Protein AF-A0A932R7N5-F1 (afdb_monomer_lite)

Secondary structure (DSSP, 8-state):
-HHHHHHHHTT-S-HHHHHHHHHHHHH-HHHHHHHHHHHHHHHHHHHS------HHHHHHHHHHHHHHHHHHHHH-----

Structure (mmCIF, N/CA/C/O backbone):
data_AF-A0A932R7N5-F1
#
_entry.id   AF-A0A932R7N5-F1
#
loop_
_atom_site.group_PDB
_atom_site.id
_atom_site.type_symbol
_atom_site.label_atom_id
_atom_site.label_alt_id
_atom_site.label_comp_id
_atom_site.label_asym_id
_atom_site.label_entity_id
_atom_site.label_seq_id
_atom_site.pdbx_PDB_ins_code
_atom_site.Cartn_x
_atom_site.Cartn_y
_atom_site.Cartn_z
_atom_site.occupancy
_atom_site.B_iso_or_equiv
_atom_site.auth_seq_id
_atom_site.auth_comp_id
_atom_site.auth_asym_id
_atom_site.auth_atom_id
_atom_site.pdbx_PDB_model_num
ATOM 1 N N . MET A 1 1 ? -6.831 13.056 9.338 1.00 56.03 1 MET A N 1
ATOM 2 C CA . MET A 1 1 ? -7.495 11.738 9.267 1.00 56.03 1 MET A CA 1
ATOM 3 C C . MET A 1 1 ? -6.974 10.836 8.144 1.00 56.03 1 MET A C 1
ATOM 5 O O . MET A 1 1 ? -6.351 9.841 8.467 1.00 56.03 1 MET A O 1
ATOM 9 N N . PHE A 1 2 ? -7.152 11.132 6.842 1.00 59.53 2 PHE A N 1
ATOM 10 C CA . PHE A 1 2 ? -6.645 10.221 5.784 1.00 59.53 2 PHE A CA 1
ATOM 11 C C . PHE A 1 2 ? -5.115 10.127 5.703 1.00 59.53 2 PHE A C 1
ATOM 13 O O . PHE A 1 2 ? -4.585 9.047 5.467 1.00 59.53 2 PHE A O 1
ATOM 20 N N . ALA A 1 3 ? -4.411 11.246 5.902 1.00 68.56 3 ALA A N 1
ATOM 21 C CA . ALA A 1 3 ? -2.950 11.261 5.868 1.00 68.56 3 ALA A CA 1
ATOM 22 C C . ALA A 1 3 ? -2.348 10.378 6.975 1.00 68.56 3 ALA A C 1
ATOM 24 O O . ALA A 1 3 ? -1.468 9.577 6.694 1.00 68.56 3 ALA A O 1
ATOM 25 N N . GLU A 1 4 ? -2.880 10.458 8.198 1.00 80.56 4 GLU A N 1
ATOM 26 C CA . GLU A 1 4 ? -2.405 9.665 9.342 1.00 80.56 4 GLU A CA 1
ATOM 27 C C . GLU A 1 4 ? -2.661 8.165 9.151 1.00 80.56 4 GLU A C 1
ATOM 29 O O . GLU A 1 4 ? -1.797 7.360 9.471 1.00 80.56 4 GLU A O 1
ATOM 34 N N . LEU A 1 5 ? -3.799 7.783 8.557 1.00 85.69 5 LEU A N 1
ATOM 35 C CA . LEU A 1 5 ? -4.106 6.382 8.241 1.00 85.69 5 LEU A CA 1
ATOM 36 C C . LEU A 1 5 ? -3.164 5.788 7.189 1.00 85.69 5 LEU A C 1
ATOM 38 O O . LEU A 1 5 ? -2.791 4.626 7.301 1.00 85.69 5 LEU A O 1
ATOM 42 N N . SER A 1 6 ? -2.776 6.564 6.171 1.00 85.81 6 SER A N 1
ATOM 43 C CA . SER A 1 6 ? -1.775 6.103 5.199 1.00 85.81 6 SER A CA 1
ATOM 44 C C . SER A 1 6 ? -0.434 5.875 5.888 1.00 85.81 6 SER A C 1
ATOM 46 O O . SER A 1 6 ? 0.155 4.813 5.745 1.00 85.81 6 SER A O 1
ATOM 48 N N . THR A 1 7 ? 0.005 6.839 6.698 1.00 86.94 7 THR A N 1
ATOM 49 C CA . THR A 1 7 ? 1.254 6.750 7.458 1.00 86.94 7 THR A CA 1
ATOM 50 C C . THR A 1 7 ? 1.250 5.574 8.445 1.00 86.94 7 THR A C 1
ATOM 52 O O . THR A 1 7 ? 2.269 4.904 8.586 1.00 86.94 7 THR A O 1
ATOM 55 N N . TYR A 1 8 ? 0.108 5.281 9.078 1.00 90.00 8 TYR A N 1
ATOM 56 C CA . TYR A 1 8 ? -0.097 4.096 9.920 1.00 90.00 8 TYR A CA 1
ATOM 57 C C . TYR A 1 8 ? 0.064 2.792 9.131 1.00 90.00 8 TYR A C 1
ATOM 59 O O . TYR A 1 8 ? 0.832 1.922 9.526 1.00 90.00 8 TYR A O 1
ATOM 67 N N . LEU A 1 9 ? -0.614 2.673 7.983 1.00 89.69 9 LEU A N 1
ATOM 68 C CA . LEU A 1 9 ? -0.542 1.487 7.119 1.00 89.69 9 LEU A CA 1
ATOM 69 C C . LEU A 1 9 ? 0.851 1.258 6.518 1.00 89.69 9 LEU A C 1
ATOM 71 O O . LEU A 1 9 ? 1.197 0.122 6.195 1.00 89.69 9 LEU A O 1
ATOM 75 N N . ASP A 1 10 ? 1.632 2.326 6.363 1.00 89.69 10 ASP A N 1
ATOM 76 C CA . ASP A 1 10 ? 3.021 2.280 5.912 1.00 89.69 10 ASP A CA 1
ATOM 77 C C . ASP A 1 10 ? 4.033 2.130 7.072 1.00 89.69 10 ASP A C 1
ATOM 79 O O . ASP A 1 10 ? 5.233 2.264 6.833 1.00 89.69 10 ASP A O 1
ATOM 83 N N . GLU A 1 11 ? 3.576 1.881 8.310 1.00 87.94 11 GLU A N 1
ATOM 84 C CA . GLU A 1 11 ? 4.399 1.703 9.526 1.00 87.94 11 GLU A CA 1
ATOM 85 C C . GLU A 1 11 ? 5.328 2.897 9.839 1.00 87.94 11 GLU A C 1
ATOM 87 O O . GLU A 1 11 ? 6.408 2.750 10.409 1.00 87.94 11 GLU A O 1
ATOM 92 N N . GLN A 1 12 ? 4.918 4.103 9.443 1.00 92.62 12 GLN A N 1
ATOM 93 C CA . GLN A 1 12 ? 5.693 5.343 9.584 1.00 92.62 12 GLN A CA 1
ATOM 94 C C . GLN A 1 12 ? 5.068 6.336 10.569 1.00 92.62 12 GLN A C 1
ATOM 96 O O . GLN A 1 12 ? 5.507 7.486 10.650 1.00 92.62 12 GLN A O 1
ATOM 101 N N . LEU A 1 13 ? 4.009 5.931 11.272 1.00 92.00 13 LEU A N 1
ATOM 102 C CA . LEU A 1 13 ? 3.344 6.782 12.250 1.00 92.00 13 LEU A CA 1
ATOM 103 C C . LEU A 1 13 ? 4.149 6.761 13.549 1.00 92.00 13 LEU A C 1
ATOM 105 O O . LEU A 1 13 ? 4.664 5.713 13.931 1.00 92.00 13 LEU A O 1
ATOM 109 N N . ASP A 1 14 ? 4.291 7.908 14.208 1.00 93.19 14 ASP A N 1
ATOM 110 C CA . ASP A 1 14 ? 4.940 7.934 15.514 1.00 93.19 14 ASP A CA 1
ATOM 111 C C . ASP A 1 14 ? 4.101 7.190 16.561 1.00 93.19 14 ASP A C 1
ATOM 113 O O . ASP A 1 14 ? 2.872 7.133 16.468 1.00 93.19 14 ASP A O 1
ATOM 117 N N . ASP A 1 15 ? 4.779 6.649 17.574 1.00 90.06 15 ASP A N 1
ATOM 118 C CA . ASP A 1 15 ? 4.170 5.789 18.592 1.00 90.06 15 ASP A CA 1
ATOM 119 C C . ASP A 1 15 ? 2.971 6.455 19.288 1.00 90.06 15 ASP A C 1
ATOM 121 O O . ASP A 1 15 ? 1.961 5.799 19.537 1.00 90.06 15 ASP A O 1
ATOM 125 N N . SER A 1 16 ? 3.038 7.767 19.548 1.00 91.12 16 SER A N 1
ATOM 126 C CA . SER A 1 16 ? 1.970 8.477 20.261 1.00 91.12 16 SER A CA 1
ATOM 127 C C . SER A 1 16 ? 0.686 8.590 19.440 1.00 91.12 16 SER A C 1
ATOM 129 O O . SER A 1 16 ? -0.401 8.310 19.945 1.00 91.12 16 SER A O 1
ATOM 131 N N . LEU A 1 17 ? 0.801 8.918 18.152 1.00 89.12 17 LEU A N 1
ATOM 132 C CA . LEU A 1 17 ? -0.347 8.946 17.247 1.00 89.12 17 LEU A CA 1
ATOM 133 C C . LEU A 1 17 ? -0.854 7.539 16.913 1.00 89.12 17 LEU A C 1
ATOM 135 O O . LEU A 1 17 ? -2.044 7.367 16.647 1.00 89.12 17 LEU A O 1
ATOM 139 N N . CYS A 1 18 ? 0.028 6.539 16.936 1.00 91.81 18 CYS A N 1
ATOM 140 C CA . CYS A 1 18 ? -0.335 5.137 16.762 1.00 91.81 18 CYS A CA 1
ATOM 141 C C . CYS A 1 18 ? -1.298 4.680 17.869 1.00 91.81 18 CYS A C 1
ATOM 143 O O . CYS A 1 18 ? -2.391 4.199 17.571 1.00 91.81 18 CYS A O 1
ATOM 145 N N . GLU A 1 19 ? -0.952 4.938 19.133 1.00 92.19 19 GLU A N 1
ATOM 146 C CA . GLU A 1 19 ? -1.798 4.614 20.290 1.00 92.19 19 GLU A CA 1
ATOM 147 C C . GLU A 1 19 ? -3.165 5.318 20.235 1.00 92.19 19 GLU A C 1
ATOM 149 O O . GLU A 1 19 ? -4.206 4.689 20.450 1.00 92.19 19 GLU A O 1
ATOM 154 N N . GLU A 1 20 ? -3.193 6.616 19.909 1.00 92.12 20 GLU A N 1
ATOM 155 C CA . GLU A 1 20 ? -4.444 7.378 19.780 1.00 92.12 20 GLU A CA 1
ATOM 156 C C . GLU A 1 20 ? -5.352 6.817 18.674 1.00 92.12 20 GLU A C 1
ATOM 158 O O . GLU A 1 20 ? -6.578 6.720 18.830 1.00 92.12 20 GLU A O 1
ATOM 163 N N . LEU A 1 21 ? -4.755 6.426 17.548 1.00 90.12 21 LEU A N 1
ATOM 164 C CA . LEU A 1 21 ? -5.478 5.862 16.418 1.00 90.12 21 LEU A CA 1
ATOM 165 C C . LEU A 1 21 ? -6.042 4.475 16.750 1.00 90.12 21 LEU A C 1
ATOM 167 O O . LEU A 1 21 ? -7.209 4.207 16.453 1.00 90.12 21 LEU A O 1
ATOM 171 N N . GLU A 1 22 ? -5.261 3.618 17.406 1.00 91.25 22 GLU A N 1
ATOM 172 C CA . GLU A 1 22 ? -5.709 2.301 17.868 1.00 91.25 22 GLU A CA 1
ATOM 173 C C . GLU A 1 22 ? -6.859 2.419 18.872 1.00 91.25 22 GLU A C 1
ATOM 175 O O . GLU A 1 22 ? -7.885 1.746 18.725 1.00 91.25 22 GLU A O 1
ATOM 180 N N . GLN A 1 23 ? -6.762 3.357 19.818 1.00 93.12 23 GLN A N 1
ATOM 181 C CA . GLN A 1 23 ? -7.839 3.641 20.765 1.00 93.12 23 GLN A CA 1
ATOM 182 C C . GLN A 1 23 ? -9.140 4.044 20.049 1.00 93.12 23 GLN A C 1
ATOM 184 O O . GLN A 1 23 ? -10.232 3.605 20.428 1.00 93.12 23 GLN A O 1
ATOM 189 N N . HIS A 1 24 ? -9.047 4.862 18.997 1.00 91.12 24 HIS A N 1
ATOM 190 C CA . HIS A 1 24 ? -10.209 5.232 18.193 1.00 91.12 24 HIS A CA 1
ATOM 191 C C . HIS A 1 24 ? -10.798 4.030 17.441 1.00 91.12 24 HIS A C 1
ATOM 193 O O . HIS A 1 24 ? -12.018 3.845 17.432 1.00 91.12 24 HIS A O 1
ATOM 199 N N . LEU A 1 25 ? -9.953 3.212 16.811 1.00 90.81 25 LEU A N 1
ATOM 200 C CA . LEU A 1 25 ? -10.379 2.049 16.028 1.00 90.81 25 LEU A CA 1
ATOM 201 C C . LEU A 1 25 ? -11.077 0.988 16.887 1.00 90.81 25 LEU A C 1
ATOM 203 O O . LEU A 1 25 ? -12.039 0.368 16.425 1.00 90.81 25 LEU A O 1
ATOM 207 N N . ASP A 1 26 ? -10.657 0.818 18.139 1.00 92.31 26 ASP A N 1
ATOM 208 C CA . ASP A 1 26 ? -11.309 -0.097 19.078 1.00 92.31 26 ASP A CA 1
ATOM 209 C C . ASP A 1 26 ? -12.659 0.416 19.590 1.00 92.31 26 ASP A C 1
ATOM 211 O O . ASP A 1 26 ? -13.571 -0.378 19.833 1.00 92.31 26 ASP A O 1
ATOM 215 N N . GLY A 1 27 ? -12.833 1.737 19.684 1.00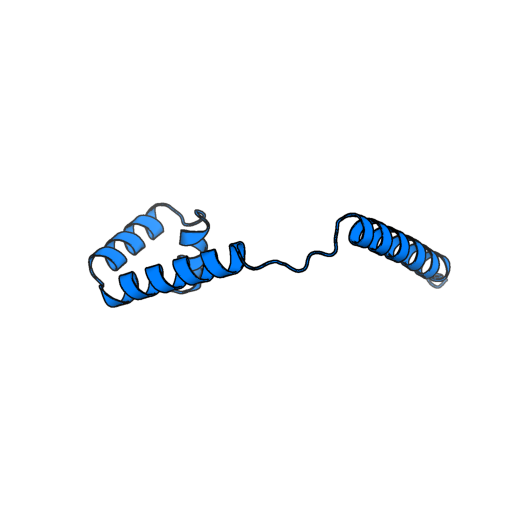 92.50 27 GLY A N 1
ATOM 216 C CA . GLY A 1 27 ? -14.097 2.362 20.079 1.00 92.50 27 GLY A CA 1
ATOM 217 C C . GLY A 1 27 ? -15.085 2.621 18.933 1.00 92.50 27 GLY A C 1
ATOM 218 O O . GLY A 1 27 ? -16.255 2.910 19.191 1.00 92.50 27 GLY A O 1
ATOM 219 N N . CYS A 1 28 ? -14.649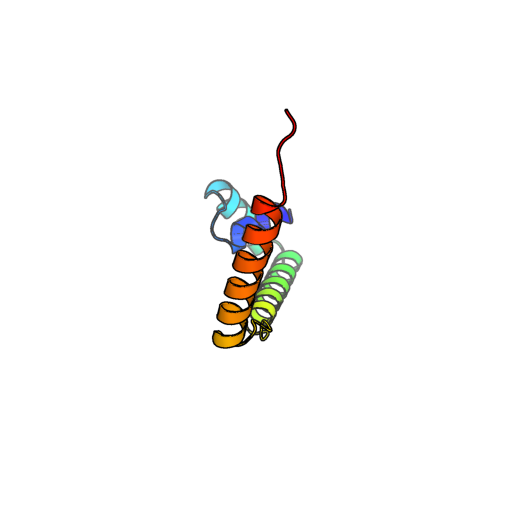 2.540 17.671 1.00 94.69 28 CYS A N 1
ATOM 220 C CA . CYS A 1 28 ? -15.409 3.026 16.518 1.00 94.69 28 CYS A CA 1
ATOM 221 C C . CYS A 1 28 ? -15.580 1.957 15.426 1.00 94.69 28 CYS A C 1
ATOM 223 O O . CYS A 1 28 ? -14.782 1.836 14.493 1.00 94.69 28 CYS A O 1
ATOM 225 N N . GLY A 1 29 ? -16.697 1.222 15.488 1.00 92.88 29 GLY A N 1
ATOM 226 C CA . GLY A 1 29 ? -17.062 0.201 14.495 1.00 92.88 29 GLY A CA 1
ATOM 227 C C . GLY A 1 29 ? -17.023 0.668 13.026 1.00 92.88 29 GLY A C 1
ATOM 228 O O . GLY A 1 29 ? -16.472 -0.054 12.194 1.00 92.88 29 GLY A O 1
ATOM 229 N N . PRO A 1 30 ? -17.540 1.864 12.676 1.00 93.19 30 PRO A N 1
ATOM 230 C CA . PRO A 1 30 ? -17.445 2.395 11.314 1.00 93.19 30 PRO A CA 1
ATOM 231 C C . PRO A 1 30 ? -16.006 2.570 10.818 1.00 93.19 30 PRO A C 1
ATOM 233 O O . PRO A 1 30 ? -15.706 2.195 9.686 1.00 93.19 30 PRO A O 1
ATOM 236 N N . CYS A 1 31 ? -15.105 3.090 11.656 1.00 92.06 31 CYS A N 1
ATOM 237 C CA . CYS A 1 31 ? -13.705 3.275 11.274 1.00 92.06 31 CYS A CA 1
ATOM 238 C C . CYS A 1 31 ? -12.975 1.938 11.133 1.00 92.06 31 CYS A C 1
ATOM 240 O O . CYS A 1 31 ? -12.191 1.773 10.203 1.00 92.06 31 CYS A O 1
ATOM 242 N N . LYS A 1 32 ? -13.302 0.949 11.972 1.00 92.31 32 LYS A N 1
ATOM 243 C CA . LYS A 1 32 ? -12.777 -0.418 11.847 1.00 92.31 32 LYS A CA 1
ATOM 244 C C . LYS A 1 32 ? -13.213 -1.087 10.538 1.00 92.31 32 LYS A C 1
ATOM 246 O O . LYS A 1 32 ? -12.396 -1.685 9.843 1.00 92.31 32 LYS A O 1
ATOM 251 N N . ALA A 1 33 ? -14.484 -0.935 10.159 1.00 94.12 33 ALA A N 1
ATOM 252 C CA . ALA A 1 33 ? -14.996 -1.431 8.880 1.00 94.12 33 ALA A CA 1
ATOM 253 C C . ALA A 1 33 ? -14.351 -0.715 7.682 1.00 94.12 33 ALA A C 1
ATOM 255 O O . ALA A 1 33 ? -14.020 -1.349 6.678 1.00 94.12 33 ALA A O 1
ATOM 256 N N . PHE A 1 34 ? -14.142 0.599 7.797 1.00 92.00 34 PHE A N 1
ATOM 257 C CA . PHE A 1 34 ? -13.447 1.383 6.785 1.00 92.00 34 PHE A CA 1
ATOM 258 C C . PHE A 1 34 ? -11.995 0.915 6.601 1.00 92.00 34 PHE A C 1
ATOM 260 O O . PHE A 1 34 ? -11.594 0.650 5.467 1.00 92.00 34 PHE A O 1
ATOM 267 N N . LEU A 1 35 ? -11.242 0.731 7.692 1.00 92.00 35 LEU A N 1
ATOM 268 C CA . LEU A 1 35 ? -9.863 0.234 7.654 1.00 92.00 35 LEU A CA 1
ATOM 269 C C . LEU A 1 35 ? -9.773 -1.126 6.950 1.00 92.00 35 LEU A C 1
ATOM 271 O O . LEU A 1 35 ? -8.997 -1.271 6.011 1.00 92.00 35 LEU A O 1
ATOM 275 N N . ALA A 1 36 ? -10.653 -2.069 7.298 1.00 93.31 36 ALA A N 1
ATOM 276 C CA . ALA A 1 36 ? -10.701 -3.377 6.644 1.00 93.31 36 ALA A CA 1
ATOM 277 C C . ALA A 1 36 ? -10.965 -3.275 5.126 1.00 93.31 36 ALA A C 1
ATOM 279 O O . ALA A 1 36 ? -10.375 -4.005 4.327 1.00 93.31 36 ALA A O 1
ATOM 280 N N . SER A 1 37 ? -11.838 -2.353 4.699 1.00 94.69 37 SER A N 1
ATOM 281 C CA . SER A 1 37 ? -12.098 -2.121 3.269 1.00 94.69 37 SER A CA 1
ATOM 282 C C . SER A 1 37 ? -10.886 -1.534 2.533 1.00 94.69 37 SER A C 1
ATOM 284 O O . SER A 1 37 ? -10.633 -1.868 1.370 1.00 94.69 37 SER A O 1
ATOM 286 N N . LEU A 1 38 ? -10.110 -0.695 3.222 1.00 92.94 38 LEU A N 1
ATOM 287 C CA . LEU A 1 38 ? -8.904 -0.078 2.690 1.00 92.94 38 LEU A CA 1
ATOM 288 C C . LEU A 1 38 ? -7.779 -1.111 2.541 1.00 92.94 38 LEU A C 1
ATOM 290 O O . LEU A 1 38 ? -7.199 -1.213 1.461 1.00 92.94 38 LEU A O 1
ATOM 294 N N . GLU A 1 39 ? -7.537 -1.936 3.561 1.00 93.25 39 GLU A N 1
ATOM 295 C CA . GLU A 1 39 ? -6.574 -3.047 3.511 1.00 93.25 39 GLU A CA 1
ATOM 296 C C . GLU A 1 39 ? -6.891 -4.025 2.372 1.00 93.25 39 GLU A C 1
ATOM 298 O O . GLU A 1 39 ? -6.008 -4.399 1.596 1.00 93.25 39 GLU A O 1
ATOM 303 N N . ALA A 1 40 ? -8.170 -4.383 2.205 1.00 94.81 40 ALA A N 1
ATOM 304 C CA . ALA A 1 40 ? -8.612 -5.236 1.106 1.00 94.81 40 ALA A CA 1
ATOM 305 C C . ALA A 1 40 ? -8.335 -4.603 -0.268 1.00 94.81 40 ALA A C 1
ATOM 307 O O . ALA A 1 40 ? -7.899 -5.292 -1.192 1.00 94.81 40 ALA A O 1
ATOM 308 N N . THR A 1 41 ? -8.553 -3.292 -0.403 1.00 92.69 41 THR A N 1
ATOM 309 C CA . THR A 1 41 ? -8.266 -2.549 -1.638 1.00 92.69 41 THR A CA 1
ATOM 310 C C . THR A 1 41 ? -6.764 -2.521 -1.929 1.00 92.69 41 THR A C 1
ATOM 312 O O . THR A 1 41 ? -6.351 -2.779 -3.059 1.00 92.69 41 THR A O 1
ATOM 315 N N . ILE A 1 42 ? -5.927 -2.278 -0.916 1.00 91.31 42 ILE A N 1
ATOM 316 C CA . ILE A 1 42 ? -4.461 -2.301 -1.041 1.00 91.31 42 ILE A CA 1
ATOM 317 C C . ILE A 1 42 ? -3.985 -3.675 -1.516 1.00 91.31 42 ILE A C 1
ATOM 319 O O . ILE A 1 42 ? -3.176 -3.768 -2.441 1.00 91.31 42 ILE A O 1
ATOM 323 N N . GLU A 1 43 ? -4.514 -4.746 -0.933 1.00 91.62 43 GLU A N 1
ATOM 324 C CA . GLU A 1 43 ? -4.152 -6.110 -1.309 1.00 91.62 43 GLU A CA 1
ATOM 325 C C . GLU A 1 43 ? -4.559 -6.445 -2.751 1.00 91.62 43 GLU A C 1
ATOM 327 O O . GLU A 1 43 ? -3.808 -7.088 -3.489 1.00 91.62 43 GLU A O 1
ATOM 332 N N . GLN A 1 44 ? -5.725 -5.968 -3.193 1.00 91.81 44 GLN A N 1
ATOM 333 C CA . GLN A 1 44 ? -6.145 -6.084 -4.589 1.00 91.81 44 GLN A CA 1
ATOM 334 C C . GLN A 1 44 ? -5.210 -5.312 -5.524 1.00 91.81 44 GLN A C 1
ATOM 336 O O . GLN A 1 44 ? -4.819 -5.848 -6.559 1.00 91.81 44 GLN A O 1
ATOM 341 N N . CYS A 1 45 ? -4.793 -4.099 -5.159 1.00 88.75 45 CYS A N 1
ATOM 342 C CA . CYS A 1 45 ? -3.823 -3.323 -5.932 1.00 88.75 45 CYS A CA 1
ATOM 343 C C . CYS A 1 45 ? -2.457 -4.024 -6.018 1.00 88.75 45 CYS A C 1
ATOM 345 O O . CYS A 1 45 ? -1.861 -4.056 -7.090 1.00 88.75 45 CYS A O 1
ATOM 347 N N . ARG A 1 46 ? -1.979 -4.638 -4.927 1.00 86.12 46 ARG A N 1
ATOM 348 C CA . ARG A 1 46 ? -0.716 -5.404 -4.895 1.00 86.12 46 ARG A CA 1
ATOM 349 C C . ARG A 1 46 ? -0.760 -6.659 -5.767 1.00 86.12 46 ARG A C 1
ATOM 351 O O . ARG A 1 46 ? 0.233 -6.997 -6.405 1.00 86.12 46 ARG A O 1
ATOM 358 N N . LYS A 1 47 ? -1.902 -7.352 -5.790 1.00 85.19 47 LYS A N 1
ATOM 359 C CA . LYS A 1 47 ? -2.133 -8.551 -6.618 1.00 85.19 47 LYS A CA 1
ATOM 360 C C . LYS A 1 47 ? -2.471 -8.234 -8.065 1.00 85.19 47 LYS A C 1
ATOM 362 O O . LYS A 1 47 ? -2.359 -9.114 -8.919 1.00 85.19 47 LYS A O 1
ATOM 367 N N . SER A 1 48 ? -2.934 -7.018 -8.332 1.00 80.81 48 SER A N 1
ATOM 368 C CA . SER A 1 48 ? -3.237 -6.591 -9.686 1.00 80.81 48 SER A CA 1
ATOM 369 C C . SER A 1 48 ? -1.963 -6.719 -10.512 1.00 80.81 48 SER A C 1
ATOM 371 O O . SER A 1 48 ? -0.903 -6.275 -10.061 1.00 80.81 48 SER A O 1
ATOM 373 N N . PRO A 1 49 ? -2.024 -7.334 -11.703 1.00 72.31 49 PRO A N 1
ATOM 374 C CA . PRO A 1 49 ? -0.888 -7.343 -12.596 1.00 72.31 49 PRO A CA 1
ATOM 375 C C . PRO A 1 49 ? -0.624 -5.890 -12.971 1.00 72.31 49 PRO A C 1
ATOM 377 O O . PRO A 1 49 ? -1.282 -5.330 -13.844 1.00 72.31 49 PRO A O 1
ATOM 380 N N . ALA A 1 50 ? 0.331 -5.255 -12.293 1.00 66.38 50 ALA A N 1
ATOM 381 C CA . ALA A 1 50 ? 0.980 -4.095 -12.856 1.00 66.38 50 ALA A CA 1
ATOM 382 C C . ALA A 1 50 ? 1.497 -4.588 -14.205 1.00 66.38 50 ALA A C 1
ATOM 384 O O . ALA A 1 50 ? 2.332 -5.496 -14.241 1.00 66.38 50 ALA A O 1
ATOM 385 N N . GLU A 1 51 ? 0.955 -4.069 -15.306 1.00 63.53 51 GLU A N 1
ATOM 386 C CA . GLU A 1 51 ? 1.480 -4.302 -16.649 1.00 63.53 51 GLU A CA 1
ATOM 387 C C . GLU A 1 51 ? 2.853 -3.626 -16.745 1.00 63.53 51 GLU A C 1
ATOM 389 O O . GLU A 1 51 ? 3.081 -2.671 -17.480 1.00 63.53 51 GLU A O 1
ATOM 394 N N . CYS A 1 52 ? 3.799 -4.104 -15.945 1.00 60.50 52 CYS A N 1
ATOM 395 C CA . CYS A 1 52 ? 5.195 -3.824 -16.107 1.00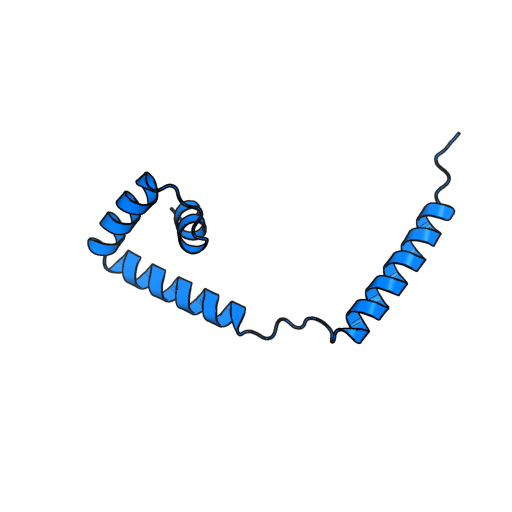 60.50 52 CYS A CA 1
ATOM 396 C C . CYS A 1 52 ? 5.570 -4.595 -17.372 1.00 60.50 52 CYS A C 1
ATOM 398 O O . CYS A 1 52 ? 5.398 -5.822 -17.412 1.00 60.50 52 CYS A O 1
ATOM 400 N N . PRO A 1 53 ? 6.010 -3.915 -18.445 1.00 65.00 53 PRO A N 1
ATOM 401 C CA . PRO A 1 53 ? 6.420 -4.611 -19.649 1.00 65.00 53 PRO A CA 1
ATOM 402 C C . PRO A 1 53 ? 7.429 -5.694 -19.251 1.00 65.00 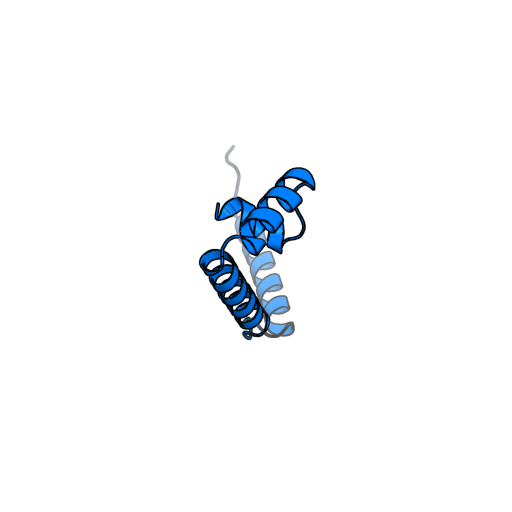53 PRO A C 1
ATOM 404 O O . PRO A 1 53 ? 8.263 -5.459 -18.378 1.00 65.00 53 PRO A O 1
ATOM 407 N N . ALA A 1 54 ? 7.352 -6.883 -19.858 1.00 72.25 54 ALA A N 1
ATOM 408 C CA . ALA A 1 54 ? 8.321 -7.950 -19.596 1.00 72.25 54 ALA A CA 1
ATOM 409 C C . ALA A 1 54 ? 9.752 -7.378 -19.576 1.00 72.25 54 ALA A C 1
ATOM 411 O O . ALA A 1 54 ? 10.056 -6.499 -20.385 1.00 72.25 54 ALA A O 1
ATOM 412 N N . GLY A 1 55 ? 10.618 -7.852 -18.672 1.00 74.44 55 GLY A N 1
ATOM 413 C CA . GLY A 1 55 ? 11.911 -7.210 -18.385 1.00 74.44 55 GLY A CA 1
ATOM 414 C C . GLY A 1 55 ? 12.742 -6.870 -19.629 1.00 74.44 55 GLY A C 1
ATOM 415 O O . GLY A 1 55 ? 13.341 -5.800 -19.702 1.00 74.44 55 GLY A O 1
ATOM 416 N N . GL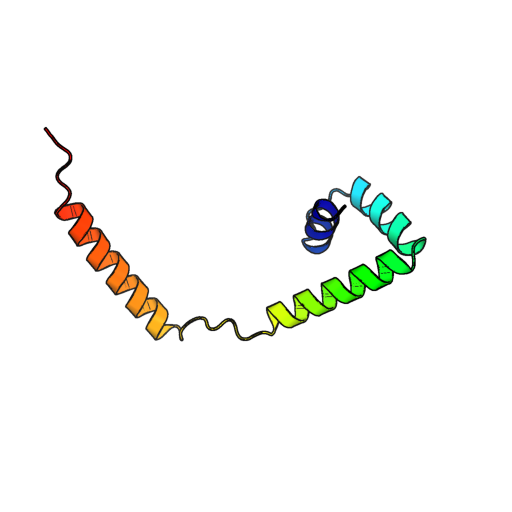U A 1 56 ? 12.688 -7.705 -20.669 1.00 81.31 56 GLU A N 1
ATOM 417 C CA . GLU A 1 56 ? 13.329 -7.436 -21.962 1.00 81.31 56 GLU A CA 1
ATOM 418 C C . GLU A 1 56 ? 12.790 -6.174 -22.664 1.00 81.31 56 GLU A C 1
ATOM 420 O O . GLU A 1 56 ? 13.564 -5.354 -23.166 1.00 81.31 56 GLU A O 1
ATOM 425 N N . LYS A 1 57 ? 11.465 -5.969 -22.665 1.00 84.81 57 LYS A N 1
ATOM 426 C CA . LYS A 1 57 ? 10.828 -4.759 -23.204 1.00 84.81 57 LYS A CA 1
ATOM 427 C C . LYS A 1 57 ? 11.267 -3.522 -22.421 1.00 84.81 57 LYS A C 1
ATOM 429 O O . LYS A 1 57 ? 11.576 -2.518 -23.054 1.00 84.81 57 LYS A O 1
ATOM 434 N N . VAL A 1 58 ? 11.356 -3.596 -21.087 1.00 86.94 58 VAL A N 1
ATOM 435 C CA . VAL A 1 58 ? 11.827 -2.482 -20.234 1.00 86.94 58 VAL A CA 1
ATOM 436 C C . VAL A 1 58 ? 13.282 -2.136 -20.530 1.00 86.94 58 VAL A C 1
ATOM 438 O O . VAL A 1 58 ? 13.608 -0.966 -20.726 1.00 86.94 58 VAL A O 1
ATOM 441 N N . VAL A 1 59 ? 14.157 -3.142 -20.617 1.00 90.12 59 VAL A N 1
ATOM 442 C CA . VAL A 1 59 ? 15.577 -2.947 -20.944 1.00 90.12 59 VAL A CA 1
ATOM 443 C C . VAL A 1 59 ? 15.728 -2.299 -22.319 1.00 90.12 59 VAL A C 1
ATOM 445 O O . VAL A 1 59 ? 16.490 -1.339 -22.467 1.00 90.12 59 VAL A O 1
ATOM 448 N N . ARG A 1 60 ? 14.972 -2.774 -23.319 1.00 92.81 60 ARG A N 1
ATOM 449 C CA . ARG A 1 60 ? 14.981 -2.194 -24.666 1.00 92.81 60 ARG A CA 1
ATOM 450 C C . ARG A 1 60 ? 14.495 -0.746 -24.660 1.00 92.81 60 ARG A C 1
ATOM 452 O O . ARG A 1 60 ? 15.207 0.113 -25.178 1.00 92.81 60 ARG A O 1
ATOM 459 N N . LEU A 1 61 ? 13.352 -0.468 -24.025 1.00 92.19 61 LEU A N 1
ATOM 460 C CA . LEU A 1 61 ? 12.797 0.886 -23.927 1.00 92.19 61 LEU A CA 1
ATOM 461 C C . LEU A 1 61 ? 13.791 1.838 -23.258 1.00 92.19 61 LEU A C 1
ATOM 463 O O . LEU A 1 61 ? 14.065 2.912 -23.784 1.00 92.19 61 LEU A O 1
ATOM 467 N N . ARG A 1 62 ? 14.388 1.425 -22.131 1.00 93.25 62 ARG A N 1
ATOM 468 C CA . ARG A 1 62 ? 15.380 2.221 -21.396 1.00 93.25 62 ARG A CA 1
ATOM 469 C C . ARG A 1 62 ? 16.596 2.543 -22.261 1.00 93.25 62 ARG A C 1
ATOM 471 O O . ARG A 1 62 ? 17.070 3.678 -22.254 1.00 93.25 62 ARG A O 1
ATOM 478 N N . LYS A 1 63 ? 17.093 1.564 -23.023 1.00 95.69 63 LYS A N 1
ATOM 479 C CA . LYS A 1 63 ? 18.222 1.755 -23.941 1.00 95.69 63 LYS A CA 1
ATOM 480 C C . LYS A 1 63 ? 17.887 2.753 -25.052 1.00 95.69 63 LYS A C 1
ATOM 482 O O . LYS A 1 63 ? 18.711 3.614 -25.359 1.00 95.69 63 LYS A O 1
ATOM 487 N N . GLU A 1 64 ? 16.697 2.657 -25.642 1.00 95.88 64 GLU A N 1
ATOM 488 C CA . GLU A 1 64 ? 16.232 3.595 -26.673 1.00 95.88 64 GLU A CA 1
ATOM 489 C C . GLU A 1 64 ? 16.067 5.015 -26.126 1.00 95.88 64 GLU A C 1
ATOM 491 O O . GLU A 1 64 ? 16.554 5.965 -26.740 1.00 95.88 64 GLU A O 1
ATOM 496 N N . LEU A 1 65 ? 15.465 5.155 -24.942 1.00 95.75 65 LEU A N 1
ATOM 497 C CA . LEU A 1 65 ? 15.278 6.436 -24.261 1.00 95.75 65 LEU A CA 1
ATOM 498 C C . LEU A 1 65 ? 16.613 7.143 -24.013 1.00 95.75 65 LEU A C 1
ATOM 500 O O . LEU A 1 65 ? 16.777 8.293 -24.410 1.00 95.75 65 LEU A O 1
ATOM 504 N N . LEU A 1 66 ? 17.594 6.441 -23.436 1.00 96.00 66 LEU A N 1
ATOM 505 C CA . LEU A 1 66 ? 18.922 7.001 -23.163 1.00 96.00 66 LEU A CA 1
ATOM 506 C C . LEU A 1 66 ? 19.659 7.399 -24.445 1.00 96.00 66 LEU A C 1
ATOM 508 O O . LEU A 1 66 ? 20.277 8.462 -24.503 1.00 96.00 66 LEU A O 1
ATOM 512 N N . LYS A 1 67 ? 19.567 6.577 -25.497 1.00 95.50 67 LYS A N 1
ATOM 513 C CA . LYS A 1 67 ? 20.163 6.885 -26.802 1.00 95.50 67 LYS A CA 1
ATOM 514 C C . LYS A 1 67 ? 19.553 8.148 -27.412 1.00 95.50 67 LYS A C 1
ATOM 516 O O . LYS A 1 67 ? 20.283 8.997 -27.921 1.00 95.50 67 LYS A O 1
ATOM 521 N N . ASN A 1 68 ? 18.228 8.267 -27.381 1.00 95.19 68 ASN A N 1
ATOM 522 C CA . ASN A 1 68 ? 17.522 9.419 -27.935 1.00 95.19 68 ASN A CA 1
ATOM 523 C C . ASN A 1 68 ? 17.792 10.681 -27.114 1.00 95.19 68 ASN A C 1
ATOM 525 O O . ASN A 1 68 ? 18.084 11.726 -27.689 1.00 95.19 68 ASN A O 1
ATOM 529 N N . TYR A 1 69 ? 17.798 10.570 -25.788 1.00 92.88 69 TYR A N 1
ATOM 530 C CA . TYR A 1 69 ? 18.136 11.672 -24.896 1.00 92.88 69 TYR A CA 1
ATOM 531 C C . TYR A 1 69 ? 19.566 12.182 -25.121 1.00 92.88 69 TYR A C 1
ATOM 533 O O . TYR A 1 69 ? 19.775 13.384 -25.255 1.00 92.88 69 TYR A O 1
ATOM 541 N N . GLY A 1 70 ? 20.544 11.282 -25.280 1.00 92.62 70 GLY A N 1
ATOM 542 C CA . GLY A 1 70 ? 21.922 11.660 -25.610 1.00 92.62 70 GLY A CA 1
ATOM 543 C C . GLY A 1 70 ? 22.043 12.412 -26.940 1.00 92.62 70 GLY A C 1
ATOM 544 O O . GLY A 1 70 ? 22.828 13.349 -27.049 1.00 92.62 70 GLY A O 1
ATOM 545 N N . ARG A 1 71 ? 21.227 12.060 -27.943 1.00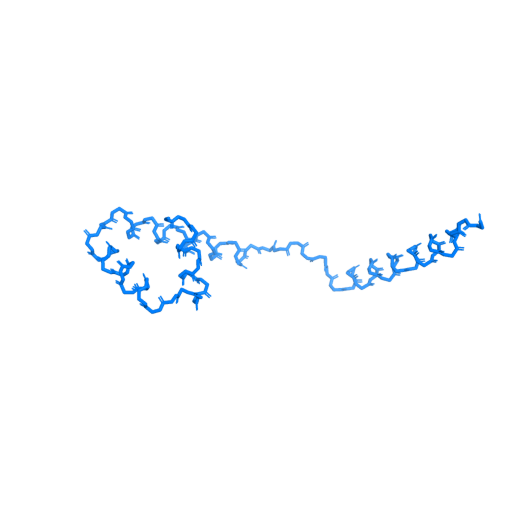 89.88 71 ARG A N 1
ATOM 546 C CA . ARG A 1 71 ? 21.163 12.794 -29.220 1.00 89.88 71 ARG A CA 1
ATOM 547 C C . ARG A 1 71 ? 20.576 14.191 -29.052 1.00 89.88 71 ARG A C 1
ATOM 549 O O . ARG A 1 71 ? 21.105 15.129 -29.636 1.00 89.88 71 ARG A O 1
ATOM 556 N N . VAL A 1 72 ? 19.513 14.327 -28.259 1.00 89.56 72 VAL A N 1
ATOM 557 C CA . VAL A 1 72 ? 18.903 15.629 -27.950 1.00 89.56 72 VAL A CA 1
ATOM 558 C C . VAL A 1 72 ? 19.895 16.518 -27.205 1.00 89.56 72 VAL A C 1
ATOM 560 O O . VAL A 1 72 ? 20.073 17.664 -27.594 1.00 89.56 72 VAL A O 1
ATOM 563 N N . LEU A 1 73 ? 20.606 15.986 -26.206 1.00 88.94 73 LEU A N 1
ATOM 564 C CA . LEU A 1 73 ? 21.644 16.726 -25.485 1.00 88.94 73 LEU A CA 1
ATOM 565 C C . LEU A 1 73 ? 22.817 17.133 -26.382 1.00 88.94 73 LEU A C 1
ATOM 567 O O . LEU A 1 73 ? 23.289 18.256 -26.284 1.00 88.94 73 LEU A O 1
ATOM 571 N N . ALA A 1 74 ? 23.273 16.254 -27.275 1.00 83.25 74 ALA A N 1
ATOM 572 C CA . ALA A 1 74 ? 24.342 16.585 -28.217 1.00 83.25 74 ALA A CA 1
ATOM 573 C C . ALA A 1 74 ? 23.912 17.636 -29.259 1.00 83.25 74 ALA A C 1
ATOM 575 O O . ALA A 1 74 ? 24.738 18.413 -29.731 1.00 83.25 74 ALA A O 1
ATOM 576 N N . ALA A 1 75 ? 22.626 17.661 -29.619 1.00 79.00 75 ALA A N 1
ATOM 577 C CA . ALA A 1 75 ? 22.040 18.680 -30.486 1.00 79.00 75 ALA A CA 1
ATOM 578 C C . ALA A 1 75 ? 21.731 19.991 -29.738 1.00 79.00 75 ALA A C 1
ATOM 580 O O . ALA A 1 75 ? 21.607 21.044 -30.364 1.00 79.00 75 ALA A O 1
ATOM 581 N N . PHE A 1 76 ? 21.623 19.944 -28.409 1.00 76.81 76 PHE A N 1
ATOM 582 C CA . PHE A 1 76 ? 21.429 21.113 -27.567 1.00 76.81 76 PHE A CA 1
ATOM 583 C C . PHE A 1 76 ? 22.760 21.859 -27.408 1.00 76.81 76 PHE A C 1
ATOM 585 O O . PHE A 1 76 ? 23.598 21.514 -26.578 1.00 76.81 76 PHE A O 1
ATOM 592 N N . ARG A 1 77 ? 22.964 22.900 -28.223 1.00 65.12 77 ARG A N 1
ATOM 593 C CA . ARG A 1 77 ? 24.017 23.902 -28.012 1.00 65.12 77 ARG A CA 1
ATOM 594 C C . ARG A 1 77 ? 23.510 24.906 -26.968 1.00 65.12 77 ARG A C 1
ATOM 596 O O . ARG A 1 77 ? 22.636 25.701 -27.317 1.00 65.12 77 ARG A O 1
ATOM 603 N N . PRO A 1 78 ? 24.007 24.913 -25.718 1.00 57.34 78 PRO A N 1
ATOM 604 C CA . PRO A 1 78 ? 23.762 26.050 -24.841 1.00 57.34 78 PRO A CA 1
ATOM 605 C C . PRO A 1 78 ? 24.394 27.283 -25.500 1.00 57.34 78 PRO A C 1
ATOM 607 O O . PRO A 1 78 ? 25.543 27.232 -25.943 1.00 57.34 78 PRO A O 1
ATOM 610 N N . GLY A 1 79 ? 23.591 28.334 -25.670 1.00 62.72 79 GLY A N 1
ATOM 611 C CA . GLY A 1 79 ? 23.971 29.550 -26.383 1.00 62.72 79 GLY A CA 1
ATOM 612 C C . GLY A 1 79 ? 25.240 30.190 -25.818 1.00 62.72 79 GLY A C 1
ATOM 613 O O . GLY A 1 79 ? 25.430 30.234 -24.604 1.00 62.72 79 GLY A O 1
ATOM 614 N N . THR A 1 80 ? 26.091 30.643 -26.739 1.00 47.53 80 THR A N 1
ATOM 615 C CA . THR A 1 80 ? 27.122 31.672 -26.536 1.00 47.53 80 THR A CA 1
ATOM 616 C C . THR A 1 80 ? 26.510 32.986 -26.088 1.00 47.53 80 THR A C 1
ATOM 618 O O . THR A 1 80 ? 25.446 33.318 -26.662 1.00 47.53 80 THR A O 1
#

Sequence (80 aa):
MFAELSTYLDEQLDDSLCEELEQHLDGCGPCKAFLASLEATIEQCRKSPAECPAGEKVVRLRKELLKNYGRVLAAFRPGT

Radius of gyration: 22.91 Å; chains: 1; bounding box: 45×40×51 Å

pLDDT: mean 85.77, std 11.26, range [47.53, 96.0]

Foldseek 3Di:
DVVQLVCVVVVNHDPVVNVVVVVCCVVDPVVVVVSVVVVVVVVCVVPPPPPPPDVVVVVVVVVVVVVVVVVVVVVDDPDD